Protein AF-A0A919CER8-F1 (afdb_monomer_lite)

Secondary structure (DSSP, 8-state):
--EEEEEETTEEEEEE-SHHHHHHHS-HHHHHHHHHHHHHS-TTTHHHHHHHHHHHHHHHHHHHHHHHHHHHHHHH--

Foldseek 3Di:
DDWDWDDDPRDTDTADPDLVRLLVLDDPVCNVVLVVCCVPDDPVCNVVSSVVSRVVSRVVVVVVVVVVVVVVVVVVVD

Organism: NCBI:txid67296

pLDDT: mean 87.44, std 8.91, range [57.78, 97.81]

Sequence (78 aa):
MARLTTWSGGREIDLPDTIPGIRAALPPDRRGAFDLALAEAGVDEVPAVLRHWLLELAEDDEERELTEQLRERERHAG

Radius of gyration: 15.24 Å; chains: 1; bounding box: 36×25×44 Å

Structure (mmCIF, N/CA/C/O backbone):
data_AF-A0A919CER8-F1
#
_entry.id   AF-A0A919CER8-F1
#
loop_
_atom_site.group_PDB
_atom_site.id
_atom_site.type_symbol
_atom_site.label_atom_id
_atom_site.label_alt_id
_atom_site.label_comp_id
_atom_site.label_asym_id
_atom_site.label_entity_id
_atom_site.label_seq_id
_atom_site.pdbx_PDB_ins_code
_atom_site.Cartn_x
_atom_site.Cartn_y
_atom_site.Cartn_z
_atom_site.occupancy
_atom_site.B_iso_or_equiv
_atom_site.auth_seq_id
_atom_site.auth_comp_id
_atom_site.auth_asym_id
_atom_site.auth_atom_id
_atom_site.pdbx_PDB_model_num
ATOM 1 N N . MET A 1 1 ? 13.478 7.309 9.563 1.00 60.38 1 MET A N 1
ATOM 2 C CA . MET A 1 1 ? 12.764 6.758 8.393 1.00 60.38 1 MET A CA 1
ATOM 3 C C . MET A 1 1 ? 11.825 7.835 7.917 1.00 60.38 1 MET A C 1
ATOM 5 O O . MET A 1 1 ? 11.214 8.460 8.776 1.00 60.38 1 MET A O 1
ATOM 9 N N . ALA A 1 2 ? 11.808 8.114 6.621 1.00 74.38 2 ALA A N 1
ATOM 10 C CA . ALA A 1 2 ? 10.946 9.150 6.083 1.00 74.38 2 ALA A CA 1
ATOM 11 C C . ALA A 1 2 ? 9.506 8.596 5.932 1.00 74.38 2 ALA A C 1
ATOM 13 O O . ALA A 1 2 ? 9.289 7.375 5.994 1.00 74.38 2 ALA A O 1
ATOM 14 N N . ARG A 1 3 ? 8.519 9.493 5.941 1.00 76.44 3 ARG A N 1
ATOM 15 C CA . ARG A 1 3 ? 7.086 9.180 5.982 1.00 76.44 3 ARG A CA 1
ATOM 16 C C . ARG A 1 3 ? 6.320 10.198 5.149 1.00 76.44 3 ARG A C 1
ATOM 18 O O . ARG A 1 3 ? 6.709 11.364 5.084 1.00 76.44 3 ARG A O 1
ATOM 25 N N . LEU A 1 4 ? 5.241 9.737 4.532 1.00 78.94 4 LEU A N 1
ATOM 26 C CA . LEU A 1 4 ? 4.310 10.541 3.766 1.00 78.94 4 LEU A CA 1
ATOM 27 C C . LEU A 1 4 ? 3.001 10.643 4.540 1.00 78.94 4 LEU A C 1
ATOM 29 O O . LEU A 1 4 ? 2.323 9.644 4.776 1.00 78.94 4 LEU A O 1
ATOM 33 N N . THR A 1 5 ? 2.618 11.869 4.847 1.00 79.31 5 THR A N 1
ATOM 34 C CA . THR A 1 5 ? 1.326 12.159 5.446 1.00 79.31 5 THR A CA 1
ATOM 35 C C . THR A 1 5 ? 0.278 12.340 4.340 1.00 79.31 5 THR A C 1
ATOM 37 O O . THR A 1 5 ? 0.458 13.159 3.437 1.00 79.31 5 THR A O 1
ATOM 40 N N . THR A 1 6 ? -0.795 11.546 4.361 1.00 75.06 6 THR A N 1
ATOM 41 C CA . THR A 1 6 ? -1.892 11.586 3.372 1.00 75.06 6 THR A CA 1
ATOM 42 C C . THR A 1 6 ? -3.252 11.492 4.063 1.00 75.06 6 THR A C 1
ATOM 44 O O . THR A 1 6 ? -3.311 11.269 5.264 1.00 75.06 6 THR A O 1
ATOM 47 N N . TRP A 1 7 ? -4.349 11.680 3.328 1.00 75.06 7 TRP A N 1
ATOM 48 C CA . TRP A 1 7 ? -5.707 11.601 3.869 1.00 75.06 7 TRP A CA 1
ATOM 49 C C . TRP A 1 7 ? -6.458 10.384 3.308 1.00 75.06 7 TRP A C 1
ATOM 51 O O . TRP A 1 7 ? -6.571 10.259 2.089 1.00 75.06 7 TRP A O 1
ATOM 61 N N . SER A 1 8 ? -6.999 9.526 4.180 1.00 70.88 8 SER A N 1
ATOM 62 C CA . SER A 1 8 ? -7.932 8.428 3.848 1.00 70.88 8 SER A CA 1
ATOM 63 C C . SER A 1 8 ? -9.148 8.494 4.765 1.00 70.88 8 SER A C 1
ATOM 65 O O . SER A 1 8 ? -9.000 8.845 5.933 1.00 70.88 8 SER A O 1
ATOM 67 N N . GLY A 1 9 ? -10.357 8.249 4.250 1.00 68.81 9 GLY A N 1
ATOM 68 C CA . GLY A 1 9 ? -11.581 8.257 5.070 1.00 68.81 9 GLY A CA 1
ATOM 69 C C . GLY A 1 9 ? -11.862 9.565 5.837 1.00 68.81 9 GLY A C 1
ATOM 70 O O . GLY A 1 9 ? -12.627 9.574 6.796 1.00 68.81 9 GLY A O 1
ATOM 71 N N . GLY A 1 10 ? -11.232 10.686 5.457 1.00 75.19 10 GLY A N 1
ATOM 72 C CA . GLY A 1 10 ? -11.302 11.952 6.200 1.00 75.19 10 GLY A CA 1
ATOM 73 C C . GLY A 1 10 ? -10.333 12.073 7.387 1.00 75.19 10 GLY A C 1
ATOM 74 O O . GLY A 1 10 ? -10.448 13.036 8.146 1.00 75.19 10 GLY A O 1
ATOM 75 N N . ARG A 1 11 ? -9.367 11.156 7.535 1.00 71.19 11 ARG A N 1
ATOM 76 C CA . ARG A 1 11 ? -8.280 11.203 8.526 1.00 71.19 11 ARG A CA 1
ATOM 77 C C . ARG A 1 11 ? -6.912 11.330 7.858 1.00 71.19 11 ARG A C 1
ATOM 79 O O . ARG A 1 11 ? -6.666 10.754 6.805 1.00 71.19 11 ARG A O 1
ATOM 86 N N . GLU A 1 12 ? -6.015 12.041 8.532 1.00 80.69 12 GLU A N 1
ATOM 87 C CA . GLU A 1 12 ? -4.584 12.083 8.247 1.00 80.69 12 GLU A CA 1
ATOM 88 C C . GLU A 1 12 ? -3.882 10.783 8.699 1.00 80.69 12 GLU A C 1
ATOM 90 O O . GLU A 1 12 ? -3.889 10.439 9.882 1.00 80.69 12 GLU A O 1
ATOM 95 N N . ILE A 1 13 ? -3.284 10.056 7.757 1.00 80.25 13 ILE A N 1
ATOM 96 C CA . ILE A 1 13 ? -2.528 8.819 7.982 1.00 80.25 13 ILE A CA 1
ATOM 97 C C . ILE A 1 13 ? -1.060 9.013 7.597 1.00 80.25 13 ILE A C 1
ATOM 99 O O . ILE A 1 13 ? -0.734 9.774 6.683 1.00 80.25 13 ILE A O 1
ATOM 103 N N . ASP A 1 14 ? -0.172 8.301 8.290 1.00 82.69 14 ASP A N 1
ATOM 104 C CA . ASP A 1 14 ? 1.276 8.462 8.157 1.00 82.69 14 ASP A CA 1
ATOM 105 C C . ASP A 1 14 ? 1.906 7.194 7.560 1.00 82.69 14 ASP A C 1
ATOM 107 O O . ASP A 1 14 ? 2.200 6.216 8.259 1.00 82.69 14 ASP A O 1
ATOM 111 N N . LEU A 1 15 ? 2.087 7.201 6.239 1.00 82.12 15 LEU A N 1
ATOM 112 C CA . LEU A 1 15 ? 2.537 6.050 5.460 1.00 82.12 15 LEU A CA 1
ATOM 113 C C . LEU A 1 15 ? 4.065 6.038 5.288 1.00 82.12 15 LEU A C 1
ATOM 115 O O . LEU A 1 15 ? 4.703 7.091 5.272 1.00 82.12 15 LEU A O 1
ATOM 119 N N . PRO A 1 16 ? 4.702 4.865 5.126 1.00 85.62 16 PRO A N 1
ATOM 120 C CA . PRO A 1 16 ? 6.119 4.801 4.778 1.00 85.62 16 PRO A CA 1
ATOM 121 C C . PRO A 1 16 ? 6.366 5.386 3.381 1.00 85.62 16 PRO A C 1
ATOM 123 O O . PRO A 1 16 ? 5.665 5.033 2.443 1.00 85.62 16 PRO A O 1
ATOM 126 N N . ASP A 1 17 ? 7.405 6.201 3.200 1.00 85.25 17 ASP A N 1
ATOM 127 C CA . ASP A 1 17 ? 7.724 6.815 1.895 1.00 85.25 17 ASP A CA 1
ATOM 128 C C . ASP A 1 17 ? 8.915 6.159 1.170 1.00 85.25 17 ASP A C 1
ATOM 130 O O . ASP A 1 17 ? 9.393 6.643 0.143 1.00 85.25 17 ASP A O 1
ATOM 134 N N . THR A 1 18 ? 9.408 5.038 1.702 1.00 91.31 18 THR A N 1
ATOM 135 C CA . THR A 1 18 ? 10.523 4.282 1.124 1.00 91.31 18 THR A CA 1
ATOM 136 C C . THR A 1 18 ? 10.061 2.904 0.677 1.00 91.31 18 THR A C 1
ATOM 138 O O . THR A 1 18 ? 9.254 2.271 1.354 1.00 91.31 18 THR A O 1
ATOM 141 N N . ILE A 1 19 ? 10.641 2.386 -0.409 1.00 92.38 19 ILE A N 1
ATOM 142 C CA . ILE A 1 19 ? 10.366 1.028 -0.913 1.00 92.38 19 ILE A CA 1
ATOM 143 C C . ILE A 1 19 ? 10.507 -0.039 0.196 1.00 92.38 19 ILE A C 1
ATOM 145 O O . ILE A 1 19 ? 9.570 -0.817 0.388 1.00 92.38 19 ILE A O 1
ATOM 149 N N . PRO A 1 20 ? 11.598 -0.074 0.998 1.00 93.94 20 PRO A N 1
ATOM 150 C CA . PRO A 1 20 ? 11.704 -1.035 2.097 1.00 93.94 20 PRO A CA 1
ATOM 151 C C . PRO A 1 20 ? 10.669 -0.802 3.202 1.00 93.94 20 PRO A C 1
ATOM 153 O O . PRO A 1 20 ? 10.226 -1.760 3.830 1.00 93.94 20 PRO A O 1
ATOM 156 N N . GLY A 1 21 ? 10.286 0.455 3.443 1.00 93.44 21 GLY A N 1
ATOM 157 C CA . GLY A 1 21 ? 9.263 0.818 4.419 1.00 93.44 21 GLY A CA 1
ATOM 158 C C . GLY A 1 21 ? 7.878 0.315 4.020 1.00 93.44 21 GLY A C 1
ATOM 159 O O . GLY A 1 21 ? 7.211 -0.311 4.840 1.00 93.44 21 GLY A O 1
ATOM 160 N N . ILE A 1 22 ? 7.486 0.516 2.757 1.00 92.56 22 ILE A N 1
ATOM 161 C CA . ILE A 1 22 ? 6.220 0.020 2.196 1.00 92.56 22 ILE A CA 1
ATOM 162 C C . ILE A 1 22 ? 6.173 -1.506 2.332 1.00 92.56 22 ILE A C 1
ATOM 164 O O . ILE A 1 22 ? 5.254 -2.052 2.937 1.00 92.56 22 ILE A O 1
ATOM 168 N N . ARG A 1 23 ? 7.233 -2.201 1.900 1.00 94.88 23 ARG A N 1
ATOM 169 C CA . ARG A 1 23 ? 7.351 -3.661 2.032 1.00 94.88 23 ARG A CA 1
ATOM 170 C C . ARG A 1 23 ? 7.250 -4.157 3.478 1.00 94.88 23 ARG A C 1
ATOM 172 O O . ARG A 1 23 ? 6.675 -5.212 3.730 1.00 94.88 23 ARG A O 1
ATOM 179 N N . ALA A 1 24 ? 7.845 -3.440 4.430 1.00 93.94 24 ALA A N 1
ATOM 180 C CA . ALA A 1 24 ? 7.818 -3.823 5.841 1.00 93.94 24 ALA A CA 1
ATOM 181 C C . ALA A 1 24 ? 6.429 -3.646 6.475 1.00 93.94 24 ALA A C 1
ATOM 183 O O . ALA A 1 24 ? 6.070 -4.440 7.347 1.00 93.94 24 ALA A O 1
ATOM 184 N N . ALA A 1 25 ? 5.674 -2.637 6.030 1.00 91.6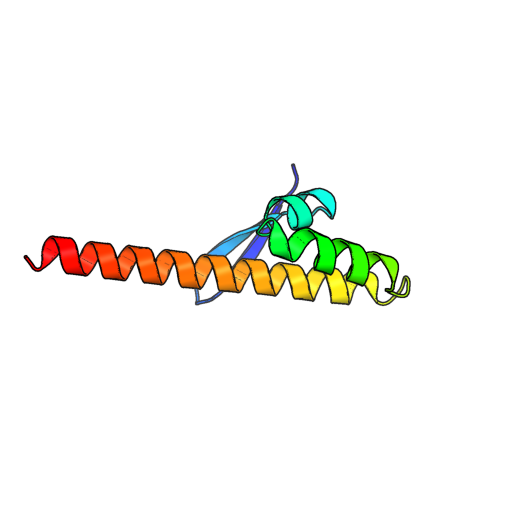9 25 ALA A N 1
ATOM 185 C CA . ALA A 1 25 ? 4.314 -2.362 6.487 1.00 91.69 25 ALA A CA 1
ATOM 186 C C . ALA A 1 25 ? 3.291 -3.379 5.959 1.00 91.69 25 ALA A C 1
ATOM 188 O O . ALA A 1 25 ? 2.290 -3.628 6.625 1.00 91.69 25 ALA A O 1
ATOM 189 N N . LEU A 1 26 ? 3.564 -4.010 4.813 1.00 90.81 26 LEU A N 1
ATOM 190 C CA . LEU A 1 26 ? 2.684 -5.029 4.248 1.00 90.81 26 LEU A CA 1
ATOM 191 C C . LEU A 1 26 ? 2.641 -6.317 5.098 1.00 90.81 26 LEU A C 1
ATOM 193 O O . LEU A 1 26 ? 3.684 -6.760 5.622 1.00 90.81 26 LEU A O 1
ATOM 197 N N . PRO A 1 27 ? 1.468 -6.985 5.155 1.00 90.00 27 PRO A N 1
ATOM 198 C CA . PRO A 1 27 ? 1.339 -8.333 5.696 1.00 90.00 27 PRO A CA 1
ATOM 199 C C . PRO A 1 27 ? 2.334 -9.302 5.037 1.00 90.00 27 PRO A C 1
ATOM 201 O O . PRO A 1 27 ? 2.607 -9.165 3.841 1.00 90.00 27 PRO A O 1
ATOM 204 N N . PRO A 1 28 ? 2.867 -10.305 5.764 1.00 91.75 28 PRO A N 1
ATOM 205 C CA . PRO A 1 28 ? 3.887 -11.218 5.239 1.00 91.75 28 PRO A CA 1
ATOM 206 C C . PRO A 1 28 ? 3.535 -11.844 3.884 1.00 91.75 28 PRO A C 1
ATOM 208 O O . PRO A 1 28 ? 4.390 -11.893 3.001 1.00 91.75 28 PRO A O 1
ATOM 211 N N . ASP A 1 29 ? 2.271 -12.225 3.698 1.00 92.25 29 ASP A N 1
ATOM 212 C CA . ASP A 1 29 ? 1.780 -12.894 2.487 1.00 92.25 29 ASP A CA 1
ATOM 213 C C . ASP A 1 29 ? 1.714 -11.961 1.265 1.00 92.25 29 ASP A C 1
ATOM 215 O O . ASP A 1 29 ? 1.746 -12.418 0.124 1.00 92.25 29 ASP A O 1
ATOM 219 N N . ARG A 1 30 ? 1.673 -10.639 1.483 1.00 94.38 30 ARG A N 1
ATOM 220 C CA . ARG A 1 30 ? 1.629 -9.617 0.423 1.00 94.38 30 ARG A CA 1
ATOM 221 C C . ARG A 1 30 ? 3.015 -9.160 -0.027 1.00 94.38 30 ARG A C 1
ATOM 223 O O . ARG A 1 30 ? 3.162 -8.651 -1.135 1.00 94.38 30 ARG A O 1
ATOM 230 N N . ARG A 1 31 ? 4.057 -9.389 0.780 1.00 95.12 31 ARG A N 1
ATOM 231 C CA . ARG A 1 31 ? 5.431 -8.942 0.471 1.00 95.12 31 ARG A CA 1
ATOM 232 C C . ARG A 1 31 ? 5.971 -9.547 -0.822 1.00 95.12 31 ARG A C 1
ATOM 234 O O . ARG A 1 31 ? 6.643 -8.853 -1.571 1.00 95.12 31 ARG A O 1
ATOM 241 N N . GLY A 1 32 ? 5.652 -10.814 -1.098 1.00 97.12 32 GLY A N 1
ATOM 242 C CA . GLY A 1 32 ? 6.059 -11.475 -2.340 1.00 97.12 32 GLY A CA 1
ATOM 243 C C . GLY A 1 32 ? 5.401 -10.868 -3.581 1.00 97.12 32 GLY A C 1
ATOM 244 O O . GLY A 1 32 ? 6.066 -10.683 -4.595 1.00 97.12 32 GLY A O 1
ATOM 245 N N . ALA A 1 33 ? 4.119 -10.501 -3.487 1.00 97.12 33 ALA A N 1
ATOM 246 C CA . ALA A 1 33 ? 3.407 -9.825 -4.569 1.00 97.12 33 ALA A CA 1
ATOM 247 C C . ALA A 1 33 ? 3.957 -8.410 -4.813 1.00 97.12 33 ALA A C 1
ATOM 249 O O . ALA A 1 33 ? 4.128 -8.013 -5.963 1.00 97.12 33 ALA A O 1
ATOM 250 N N . PHE A 1 34 ? 4.305 -7.686 -3.746 1.00 97.12 34 PHE A N 1
ATOM 251 C CA . PHE A 1 34 ? 4.996 -6.399 -3.843 1.00 97.12 34 PHE A CA 1
ATOM 252 C C . PHE A 1 34 ? 6.353 -6.526 -4.543 1.00 97.12 34 PHE A C 1
ATOM 254 O O . PHE A 1 34 ? 6.633 -5.785 -5.486 1.00 97.12 34 PHE A O 1
ATOM 261 N N . ASP A 1 35 ? 7.177 -7.484 -4.105 1.00 97.62 35 ASP A N 1
ATOM 262 C CA . ASP A 1 35 ? 8.511 -7.719 -4.662 1.00 97.62 35 ASP A CA 1
ATOM 263 C C . ASP A 1 35 ? 8.426 -8.075 -6.161 1.00 97.62 35 ASP A C 1
ATOM 265 O O . ASP A 1 35 ? 9.212 -7.564 -6.959 1.00 97.62 35 ASP A O 1
ATOM 269 N N . LEU A 1 36 ? 7.443 -8.894 -6.556 1.00 97.81 36 LEU A N 1
ATOM 270 C CA . LEU A 1 36 ? 7.205 -9.257 -7.955 1.00 97.81 36 LEU A CA 1
ATOM 271 C C . LEU A 1 36 ? 6.748 -8.057 -8.795 1.00 97.81 36 LEU A C 1
ATOM 273 O O . LEU A 1 36 ? 7.348 -7.778 -9.828 1.00 97.81 36 LEU A O 1
ATOM 277 N N . ALA A 1 37 ? 5.739 -7.314 -8.331 1.00 97.38 37 ALA A N 1
ATOM 278 C CA . ALA A 1 37 ? 5.207 -6.157 -9.051 1.00 97.38 37 ALA A CA 1
ATOM 279 C C . ALA A 1 37 ? 6.281 -5.088 -9.302 1.00 97.38 37 ALA A C 1
ATOM 281 O O . ALA A 1 37 ? 6.318 -4.484 -10.369 1.00 97.38 37 ALA A O 1
ATOM 282 N N . LEU A 1 38 ? 7.180 -4.868 -8.337 1.00 96.00 38 LEU A N 1
ATOM 283 C CA . LEU A 1 38 ? 8.285 -3.927 -8.498 1.00 96.00 38 LEU A CA 1
ATOM 284 C C . LEU A 1 38 ? 9.365 -4.445 -9.460 1.00 96.00 38 LEU A C 1
ATOM 286 O O . LEU A 1 38 ? 9.973 -3.649 -10.170 1.00 96.00 38 LEU A O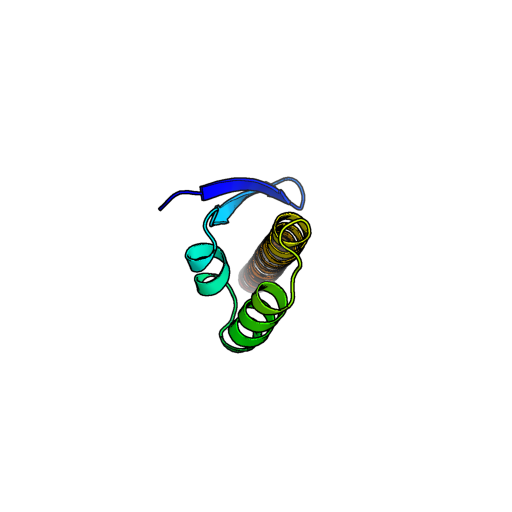 1
ATOM 290 N N . ALA A 1 39 ? 9.616 -5.757 -9.477 1.00 96.81 39 ALA A N 1
ATOM 291 C CA . ALA A 1 39 ? 10.600 -6.376 -10.363 1.00 96.81 39 ALA A CA 1
ATOM 292 C C . ALA A 1 39 ? 10.144 -6.426 -11.832 1.00 96.81 39 ALA A C 1
ATOM 294 O O . ALA A 1 39 ? 10.987 -6.396 -12.727 1.00 96.81 39 ALA A O 1
ATOM 295 N N . GLU A 1 40 ? 8.835 -6.512 -12.075 1.00 97.81 40 GLU A N 1
ATOM 296 C CA . GLU A 1 40 ? 8.249 -6.562 -13.421 1.00 97.81 40 GLU A CA 1
ATOM 297 C C . GLU A 1 40 ? 7.933 -5.175 -14.004 1.00 97.81 40 GLU A C 1
ATOM 299 O O . GLU A 1 40 ? 7.757 -5.053 -15.215 1.00 97.81 40 GLU A O 1
ATOM 304 N N . ALA A 1 41 ? 7.892 -4.132 -13.170 1.00 97.25 41 ALA A N 1
ATOM 305 C CA . ALA A 1 41 ? 7.554 -2.777 -13.591 1.00 97.25 41 ALA A CA 1
ATOM 306 C C . ALA A 1 41 ? 8.615 -2.148 -14.507 1.00 97.25 41 ALA A C 1
ATOM 308 O O . ALA A 1 41 ? 9.818 -2.165 -14.219 1.00 97.25 41 ALA A O 1
ATOM 309 N N . GLY A 1 42 ? 8.153 -1.477 -15.564 1.00 96.88 42 GLY A N 1
ATOM 310 C CA . GLY A 1 42 ? 8.954 -0.488 -16.276 1.00 96.88 42 GLY A CA 1
ATOM 311 C C . GLY A 1 42 ? 9.379 0.655 -15.348 1.00 96.88 42 GLY A C 1
ATOM 312 O O . GLY A 1 42 ? 8.704 0.977 -14.369 1.00 96.88 42 GLY A O 1
ATOM 313 N N . VAL A 1 43 ? 10.507 1.308 -15.647 1.00 94.88 43 VAL A N 1
ATOM 314 C CA . VAL A 1 43 ? 11.046 2.411 -14.820 1.00 94.88 43 VAL A CA 1
ATOM 315 C C . VAL A 1 43 ? 10.030 3.549 -14.655 1.00 94.88 43 VAL A C 1
ATOM 317 O O . VAL A 1 43 ? 9.948 4.165 -13.594 1.00 94.88 43 VAL A O 1
ATOM 320 N N . ASP A 1 44 ? 9.249 3.816 -15.695 1.00 96.38 44 ASP A N 1
ATOM 321 C CA . ASP A 1 44 ? 8.171 4.800 -15.726 1.00 96.38 44 ASP A CA 1
ATOM 322 C C . ASP A 1 44 ? 6.899 4.348 -14.988 1.00 96.38 44 ASP A C 1
ATOM 324 O O . ASP A 1 44 ? 6.096 5.187 -14.580 1.00 96.38 44 ASP A O 1
ATOM 328 N N . GLU A 1 45 ? 6.744 3.048 -14.739 1.00 96.31 45 GLU A N 1
ATOM 329 C CA . GLU A 1 45 ? 5.599 2.450 -14.045 1.00 96.31 45 GLU A CA 1
ATOM 330 C C . GLU A 1 45 ? 5.827 2.317 -12.532 1.00 96.31 45 GLU A C 1
ATOM 332 O O . GLU A 1 45 ? 4.861 2.271 -11.764 1.00 96.31 45 GLU A O 1
ATOM 337 N N . VAL A 1 46 ? 7.087 2.323 -12.074 1.00 94.38 46 VAL A N 1
ATOM 338 C CA . VAL A 1 46 ? 7.450 2.227 -10.647 1.00 94.38 46 VAL A CA 1
ATOM 339 C C . VAL A 1 46 ? 6.640 3.189 -9.762 1.00 94.38 46 VAL A C 1
ATOM 341 O O . VAL A 1 46 ? 6.106 2.737 -8.746 1.00 94.38 46 VAL A O 1
ATOM 344 N N . PRO A 1 47 ? 6.463 4.485 -10.103 1.00 92.62 47 PRO A N 1
ATOM 345 C CA . PRO A 1 47 ? 5.655 5.387 -9.283 1.00 92.62 47 PRO A CA 1
ATOM 346 C C . PRO A 1 47 ? 4.192 4.943 -9.145 1.00 92.62 47 PRO A C 1
ATOM 348 O O . PRO A 1 47 ? 3.603 5.097 -8.075 1.00 92.62 47 PRO A O 1
ATOM 351 N N . ALA A 1 48 ? 3.602 4.377 -10.203 1.00 94.31 48 ALA A N 1
ATOM 352 C CA . ALA A 1 48 ? 2.225 3.893 -10.185 1.00 94.31 48 ALA A CA 1
ATOM 353 C C . ALA A 1 48 ? 2.085 2.635 -9.317 1.00 94.31 48 ALA A C 1
ATOM 355 O O . ALA A 1 48 ? 1.152 2.553 -8.517 1.00 94.31 48 ALA A O 1
ATOM 356 N N . VAL A 1 49 ? 3.047 1.710 -9.406 1.00 96.31 49 VAL A N 1
ATOM 357 C CA . VAL A 1 49 ? 3.106 0.515 -8.550 1.00 96.31 49 VAL A CA 1
ATOM 358 C C . VAL A 1 49 ? 3.216 0.913 -7.081 1.00 96.31 49 VAL A C 1
ATOM 360 O O . VAL A 1 49 ? 2.418 0.466 -6.262 1.00 96.31 49 VAL A O 1
ATOM 363 N N . LEU A 1 50 ? 4.143 1.809 -6.733 1.00 94.31 50 LEU A N 1
ATOM 364 C CA . LEU A 1 50 ? 4.294 2.269 -5.348 1.00 94.31 50 LEU A CA 1
ATOM 365 C C . LEU A 1 50 ? 3.037 2.980 -4.838 1.00 94.31 50 LEU A C 1
ATOM 367 O O . LEU A 1 50 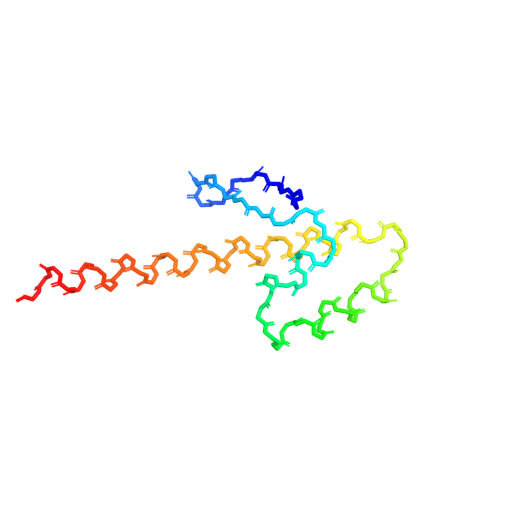? 2.631 2.754 -3.700 1.00 94.31 50 LEU A O 1
ATOM 371 N N . ARG A 1 51 ? 2.385 3.794 -5.680 1.00 91.38 51 ARG A N 1
ATOM 372 C CA . ARG A 1 51 ? 1.120 4.450 -5.329 1.00 91.38 51 ARG A CA 1
ATOM 373 C C . ARG A 1 51 ? 0.006 3.443 -5.054 1.00 91.38 51 ARG A C 1
ATOM 375 O O . ARG A 1 51 ? -0.749 3.650 -4.113 1.00 91.38 51 ARG A O 1
ATOM 382 N N . HIS A 1 52 ? -0.108 2.383 -5.850 1.00 93.56 52 HIS A N 1
ATOM 383 C CA . HIS A 1 52 ? -1.101 1.332 -5.625 1.00 93.56 52 HIS A CA 1
ATOM 384 C C . HIS A 1 52 ? -0.921 0.675 -4.250 1.00 93.56 52 HIS A C 1
ATOM 386 O O . HIS A 1 52 ? -1.868 0.631 -3.473 1.00 93.56 52 HIS A O 1
ATOM 392 N N . TRP A 1 53 ? 0.302 0.270 -3.906 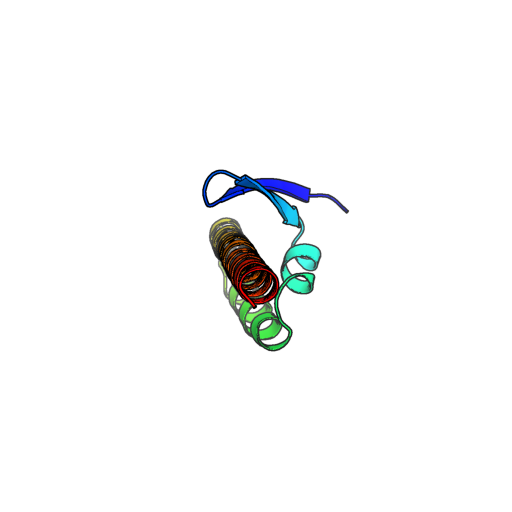1.00 94.62 53 TRP A N 1
ATOM 393 C CA . TRP A 1 53 ? 0.580 -0.353 -2.608 1.00 94.62 53 TRP A CA 1
ATOM 394 C C . TRP A 1 53 ? 0.410 0.601 -1.422 1.00 94.62 53 TRP A C 1
ATOM 396 O O . TRP A 1 53 ? -0.015 0.179 -0.351 1.00 94.62 53 TRP A O 1
ATOM 406 N N . LEU A 1 54 ? 0.708 1.891 -1.599 1.00 90.94 54 LEU A N 1
ATOM 407 C CA . LEU A 1 54 ? 0.416 2.907 -0.583 1.00 90.94 54 LEU A CA 1
ATOM 408 C C . LEU A 1 54 ? -1.087 3.055 -0.324 1.00 90.94 54 LEU A C 1
ATOM 410 O O . LEU A 1 54 ? -1.474 3.285 0.817 1.00 90.94 54 LEU A O 1
ATOM 414 N N . LEU A 1 55 ? -1.920 2.920 -1.358 1.00 88.31 55 LEU A N 1
ATOM 415 C CA . LEU A 1 55 ? -3.374 2.943 -1.204 1.00 88.31 55 LEU A CA 1
ATOM 416 C C . LEU A 1 55 ? -3.888 1.677 -0.510 1.00 88.31 55 LEU A C 1
ATOM 418 O O . LEU A 1 55 ? -4.694 1.813 0.400 1.00 88.31 55 LEU A O 1
ATOM 422 N N . GLU A 1 56 ? -3.366 0.488 -0.839 1.00 89.62 56 GLU A N 1
ATOM 423 C CA . GLU A 1 56 ? -3.731 -0.738 -0.102 1.00 89.62 56 GLU A CA 1
ATOM 424 C C . GLU A 1 56 ? -3.411 -0.609 1.398 1.00 89.62 56 GLU A C 1
ATOM 426 O O . GLU A 1 56 ? -4.227 -0.959 2.242 1.00 89.62 56 GLU A O 1
ATOM 431 N N . LEU A 1 57 ? -2.251 -0.037 1.750 1.00 89.25 57 LEU A N 1
ATOM 432 C CA . LEU A 1 57 ? -1.894 0.205 3.154 1.00 89.25 57 LEU A CA 1
ATOM 433 C C . LEU A 1 57 ? -2.830 1.202 3.852 1.00 89.25 57 LEU A C 1
ATOM 435 O O . LEU A 1 57 ? -3.073 1.072 5.050 1.00 89.25 57 LEU A O 1
ATOM 439 N N . ALA A 1 58 ? -3.309 2.214 3.127 1.00 86.12 58 ALA A N 1
ATOM 440 C CA . ALA A 1 58 ? -4.255 3.190 3.656 1.00 86.12 58 ALA A CA 1
ATOM 441 C C . ALA A 1 58 ? -5.623 2.554 3.942 1.00 86.12 58 ALA A C 1
ATOM 443 O O . ALA A 1 58 ? -6.199 2.800 5.000 1.00 86.12 58 ALA A O 1
ATOM 444 N N . GLU A 1 59 ? -6.109 1.722 3.019 1.00 85.38 59 GLU A N 1
ATOM 445 C CA . GLU A 1 59 ? -7.371 0.989 3.153 1.00 85.38 59 GLU A CA 1
ATOM 446 C C . GLU A 1 59 ? -7.305 -0.023 4.311 1.00 85.38 59 GLU A C 1
ATOM 448 O O . GLU A 1 59 ? -8.192 -0.033 5.165 1.00 85.38 59 GLU A O 1
ATOM 453 N N . ASP A 1 60 ? -6.213 -0.788 4.423 1.00 84.75 60 ASP A N 1
ATOM 454 C CA . ASP A 1 60 ? -5.989 -1.732 5.529 1.00 84.75 60 ASP A CA 1
ATOM 455 C C . ASP A 1 60 ? -5.999 -1.037 6.911 1.00 84.75 60 ASP A C 1
ATOM 457 O O . ASP A 1 60 ? -6.496 -1.597 7.894 1.00 84.75 60 ASP A O 1
ATOM 461 N N . ASP A 1 61 ? -5.435 0.173 7.025 1.00 83.94 61 ASP A N 1
ATOM 462 C CA . ASP A 1 61 ? -5.445 0.950 8.277 1.00 83.94 61 ASP A CA 1
ATOM 463 C C . ASP A 1 61 ? -6.867 1.384 8.663 1.00 83.94 61 ASP A C 1
ATOM 465 O O . ASP A 1 61 ? -7.274 1.257 9.822 1.00 83.94 61 ASP A O 1
ATOM 469 N N . GLU A 1 62 ? -7.645 1.837 7.679 1.00 82.88 62 GLU A N 1
ATOM 470 C CA . GLU A 1 62 ? -9.039 2.247 7.855 1.00 82.88 62 GLU A CA 1
ATOM 471 C C . GLU A 1 62 ? -9.927 1.072 8.303 1.00 82.88 62 GLU A C 1
ATOM 473 O O . GLU A 1 62 ? -10.683 1.193 9.273 1.00 82.88 62 GLU A O 1
ATOM 478 N N . GLU A 1 63 ? -9.788 -0.101 7.677 1.00 84.56 63 GLU A N 1
ATOM 479 C CA . GLU A 1 63 ? -10.536 -1.309 8.051 1.00 84.56 63 GLU A CA 1
ATOM 480 C C . GLU A 1 63 ? -10.217 -1.794 9.473 1.00 84.56 63 GLU A C 1
ATOM 482 O O . GLU A 1 63 ? -11.110 -2.201 10.236 1.00 84.56 63 GLU A O 1
ATOM 487 N N . ARG A 1 64 ? -8.933 -1.763 9.849 1.00 84.56 64 ARG A N 1
ATOM 488 C CA . ARG A 1 64 ? -8.480 -2.177 11.183 1.00 84.56 64 ARG A CA 1
ATOM 489 C C . ARG A 1 64 ? -9.070 -1.295 12.268 1.00 84.56 64 ARG A C 1
ATOM 491 O O . ARG A 1 64 ? -9.572 -1.817 13.264 1.00 84.56 64 ARG A O 1
ATOM 498 N N . GLU A 1 65 ? -9.049 0.014 12.069 1.00 85.12 65 GLU A N 1
ATOM 499 C CA . GLU A 1 65 ? -9.593 0.954 13.040 1.00 85.12 65 GLU A CA 1
ATOM 500 C C . GLU A 1 65 ? -11.121 0.832 13.146 1.00 85.12 65 GLU A C 1
ATOM 502 O O . GLU A 1 65 ? -11.649 0.777 14.258 1.00 85.12 65 GLU A O 1
ATOM 507 N N . LEU A 1 66 ? -11.845 0.690 12.028 1.00 84.94 66 LEU A N 1
ATOM 508 C CA . LEU A 1 66 ? -13.291 0.433 12.061 1.00 84.94 66 LEU A CA 1
ATOM 509 C C . LEU A 1 66 ? -13.611 -0.819 12.891 1.00 84.94 66 LEU A C 1
ATOM 511 O O . LEU A 1 66 ? -14.531 -0.826 13.714 1.00 84.94 66 LEU A O 1
ATOM 515 N N . THR A 1 67 ? -12.819 -1.876 12.710 1.00 87.44 67 THR A N 1
ATOM 516 C CA . THR A 1 67 ? -12.946 -3.114 13.485 1.00 87.44 67 THR A CA 1
ATOM 517 C C . THR A 1 67 ? -12.693 -2.881 14.980 1.00 87.44 67 THR A C 1
ATOM 519 O O . THR A 1 67 ? -13.402 -3.438 15.822 1.00 87.44 67 THR A O 1
ATOM 522 N N . GLU A 1 68 ? -11.706 -2.060 15.340 1.00 88.69 68 GLU A N 1
ATOM 523 C CA . GLU A 1 68 ? -11.416 -1.690 16.732 1.00 88.69 68 GLU A CA 1
ATOM 524 C C . GLU A 1 68 ? -12.558 -0.880 17.363 1.00 88.69 68 GLU A C 1
ATOM 526 O O . GLU A 1 68 ? -13.015 -1.236 18.455 1.00 88.69 68 GLU A O 1
ATOM 531 N N . GLN A 1 69 ? -13.098 0.112 16.648 1.00 86.31 69 GLN A N 1
ATOM 53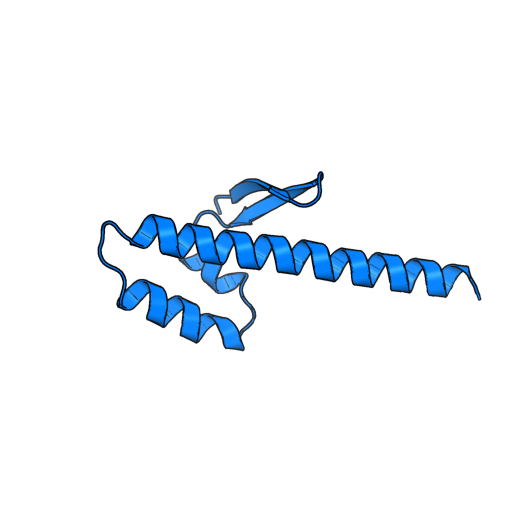2 C CA . GLN A 1 69 ? -14.238 0.922 17.093 1.00 86.31 69 GLN A CA 1
ATOM 533 C C . GLN A 1 69 ? -15.493 0.072 17.332 1.00 86.31 69 GLN A C 1
ATOM 535 O O . GLN A 1 69 ? -16.191 0.242 18.335 1.00 86.31 69 GLN A O 1
ATOM 540 N N . LEU A 1 70 ? -15.786 -0.880 16.439 1.00 90.50 70 LEU A N 1
ATOM 541 C CA . LEU A 1 70 ? -16.914 -1.799 16.611 1.00 90.50 70 LEU A CA 1
ATOM 542 C C . LEU A 1 70 ? -16.748 -2.652 17.871 1.00 90.50 70 LEU A C 1
ATOM 544 O O . LEU A 1 70 ? -17.671 -2.731 18.684 1.00 90.50 70 LEU A O 1
ATOM 548 N N . ARG A 1 71 ? -15.552 -3.216 18.084 1.00 90.19 71 ARG A N 1
ATOM 549 C CA . ARG A 1 71 ? -15.243 -3.995 19.292 1.00 90.19 71 ARG A CA 1
ATOM 550 C C . ARG A 1 71 ? -15.346 -3.150 20.560 1.00 90.19 71 ARG A C 1
ATOM 552 O O . ARG A 1 71 ? -15.754 -3.664 21.596 1.00 90.19 71 ARG A O 1
ATOM 559 N N . GLU A 1 72 ? -14.933 -1.886 20.526 1.00 90.12 72 GLU A N 1
ATOM 560 C CA . GLU A 1 72 ? -15.099 -0.952 21.648 1.00 90.12 72 GLU A CA 1
ATOM 561 C C . GLU A 1 72 ? -16.569 -0.712 21.966 1.00 90.12 72 GLU A C 1
ATOM 563 O O . GLU A 1 72 ? -16.984 -0.830 23.121 1.00 90.12 72 GLU A O 1
ATOM 568 N N . ARG A 1 73 ? -17.374 -0.453 20.935 1.00 84.31 73 ARG A N 1
ATOM 569 C CA . ARG A 1 73 ? -18.812 -0.232 21.079 1.00 84.31 73 ARG A CA 1
ATOM 570 C C . ARG A 1 73 ? -19.522 -1.447 21.671 1.00 84.31 73 ARG A C 1
ATOM 572 O O . ARG A 1 73 ? -20.387 -1.281 22.523 1.00 84.31 73 ARG A O 1
ATOM 579 N N . GLU A 1 74 ? -19.140 -2.653 21.256 1.00 87.31 74 GLU A N 1
ATOM 580 C CA . GLU A 1 74 ? -19.667 -3.910 21.800 1.00 87.31 74 GLU A CA 1
ATOM 581 C C . GLU A 1 74 ? -19.286 -4.114 23.273 1.00 87.31 74 GLU A C 1
ATOM 583 O O . GLU A 1 74 ? -20.132 -4.521 24.065 1.00 87.31 74 GLU A O 1
ATOM 588 N N . ARG A 1 75 ? -18.052 -3.767 23.673 1.00 84.69 75 ARG A N 1
ATOM 589 C CA . ARG A 1 75 ? -17.606 -3.845 25.079 1.00 84.69 75 ARG A CA 1
ATOM 590 C C . ARG A 1 75 ? -18.329 -2.866 26.001 1.00 84.69 75 ARG A C 1
ATOM 592 O O . ARG A 1 75 ? -18.507 -3.175 27.171 1.00 84.69 75 ARG A O 1
ATOM 599 N N . HIS A 1 76 ? -18.709 -1.695 25.497 1.00 72.94 76 HIS A N 1
ATOM 600 C CA . HIS A 1 76 ? -19.443 -0.685 26.265 1.00 72.94 76 HIS A CA 1
ATOM 601 C C . HIS A 1 76 ? -20.967 -0.890 26.268 1.00 72.94 76 HIS A C 1
ATOM 603 O O . HIS A 1 76 ? -21.664 -0.197 27.006 1.00 72.94 76 HIS A O 1
ATOM 609 N N . ALA A 1 77 ? -21.486 -1.802 25.441 1.00 71.19 77 ALA A N 1
ATOM 610 C CA . ALA A 1 77 ? -22.915 -2.094 25.324 1.00 71.19 77 ALA A CA 1
ATOM 611 C C . ALA A 1 77 ? -23.374 -3.334 26.121 1.00 71.19 77 ALA A C 1
ATOM 613 O O . ALA A 1 77 ? -24.567 -3.646 26.093 1.00 71.19 77 ALA A O 1
ATOM 614 N N . GLY A 1 78 ? -22.455 -4.033 26.798 1.00 57.78 78 GLY A N 1
ATOM 615 C CA . GLY A 1 78 ? -22.731 -5.145 27.722 1.00 57.78 78 GLY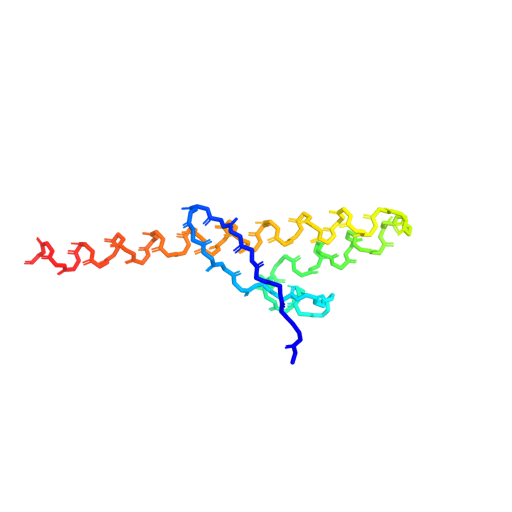 A CA 1
ATOM 616 C C . GLY A 1 78 ? -22.564 -4.736 29.177 1.00 57.78 78 GLY A C 1
ATOM 617 O O . GLY A 1 78 ? -23.299 -5.303 30.014 1.00 57.78 78 GLY A O 1
#